Protein AF-X1Q903-F1 (afd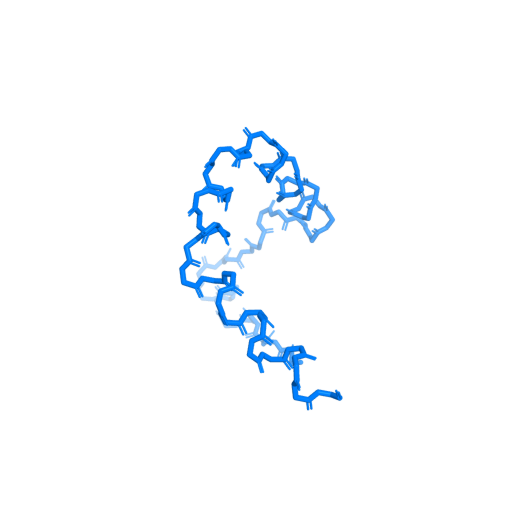b_monomer_lite)

Foldseek 3Di:
DDDDPVVCCVPPVDDDPADPVRVVVVVVVVCVVPVVVVVVVCPPVVVVVVCVVVVVD

pLDDT: mean 87.44, std 12.33, range [48.78, 98.44]

Secondary structure (DSSP, 8-state):
-----HHHHHHH----SS-HHHHHHHHHHHHHHTHHHHHHHIIIIIHHHHHHHHTT-

Structure (mmCIF, N/CA/C/O backbone):
data_AF-X1Q903-F1
#
_entry.id   AF-X1Q903-F1
#
loop_
_atom_site.group_PDB
_atom_site.id
_atom_site.type_symbol
_atom_site.label_atom_id
_atom_site.label_alt_id
_atom_site.label_comp_id
_atom_site.label_asym_id
_atom_site.label_entity_id
_atom_site.label_seq_id
_atom_site.pdbx_PDB_ins_code
_atom_site.Cartn_x
_atom_site.Cartn_y
_atom_site.Cartn_z
_atom_site.occupancy
_atom_site.B_iso_or_equiv
_atom_site.auth_seq_id
_atom_site.auth_comp_id
_atom_site.auth_asym_id
_atom_site.auth_atom_id
_atom_site.pdbx_PDB_model_num
ATOM 1 N N . TYR A 1 1 ? -1.600 -15.075 7.489 1.00 48.78 1 TYR A N 1
ATOM 2 C CA . TYR A 1 1 ? -1.322 -14.436 8.790 1.00 48.78 1 TYR A CA 1
ATOM 3 C C . TYR A 1 1 ? -2.372 -13.353 8.983 1.00 48.78 1 TYR A C 1
ATOM 5 O O . TYR A 1 1 ? -2.539 -12.569 8.060 1.00 48.78 1 TYR A O 1
ATOM 13 N N . ALA A 1 2 ? -3.122 -13.361 10.086 1.00 79.38 2 ALA A N 1
ATOM 14 C CA . ALA A 1 2 ? -4.106 -12.325 10.411 1.00 79.38 2 ALA A CA 1
ATOM 15 C C . ALA A 1 2 ? -3.621 -11.595 11.670 1.00 79.38 2 ALA A C 1
ATOM 17 O O . ALA A 1 2 ? -3.277 -12.247 12.654 1.00 79.38 2 ALA A O 1
ATOM 18 N N . LEU A 1 3 ? -3.520 -10.269 11.600 1.00 84.56 3 LEU A N 1
ATOM 19 C CA . LEU A 1 3 ? -3.138 -9.416 12.724 1.00 84.56 3 LEU A CA 1
ATOM 20 C C . LEU A 1 3 ? -4.397 -8.980 13.470 1.00 84.56 3 LEU A C 1
ATOM 22 O O . LEU A 1 3 ? -5.368 -8.571 12.840 1.00 84.56 3 LEU A O 1
ATOM 26 N N . ASP A 1 4 ? -4.359 -9.044 14.798 1.00 89.12 4 ASP A N 1
ATOM 27 C CA . ASP A 1 4 ? -5.399 -8.481 15.655 1.00 89.12 4 ASP A CA 1
ATOM 28 C C . ASP A 1 4 ? -5.107 -6.994 15.910 1.00 89.12 4 ASP A C 1
ATOM 30 O O . ASP A 1 4 ? -4.085 -6.636 16.502 1.00 89.12 4 ASP A O 1
ATOM 34 N N . THR A 1 5 ? -6.000 -6.123 15.442 1.00 91.38 5 THR A N 1
ATOM 35 C CA . THR A 1 5 ? -5.903 -4.665 15.590 1.00 91.38 5 THR A CA 1
ATOM 36 C C . THR A 1 5 ? -6.764 -4.114 16.730 1.00 91.38 5 THR A C 1
ATOM 38 O O . THR A 1 5 ? -6.765 -2.909 16.963 1.00 91.38 5 THR A O 1
ATOM 41 N N . THR A 1 6 ? -7.455 -4.955 17.507 1.00 93.50 6 THR A N 1
ATOM 42 C CA . THR A 1 6 ? -8.403 -4.514 18.551 1.00 93.50 6 THR A CA 1
ATOM 43 C C . THR A 1 6 ? -7.789 -3.565 19.582 1.00 93.50 6 THR A C 1
ATOM 45 O O . THR A 1 6 ? -8.441 -2.608 20.003 1.00 93.50 6 THR A O 1
ATOM 48 N N . LYS A 1 7 ? -6.523 -3.776 19.971 1.00 95.19 7 LYS A N 1
ATOM 49 C CA . LYS A 1 7 ? -5.836 -2.931 20.960 1.00 95.19 7 LYS A CA 1
ATOM 50 C C . LYS A 1 7 ? -5.719 -1.475 20.501 1.00 95.19 7 LYS A C 1
ATOM 5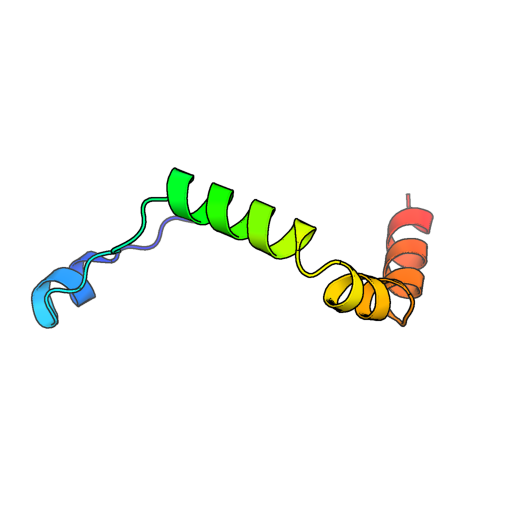2 O O . LYS A 1 7 ? -6.050 -0.573 21.266 1.00 95.19 7 LYS A O 1
ATOM 57 N N . ILE A 1 8 ? -5.266 -1.247 19.265 1.00 96.19 8 ILE A N 1
ATOM 58 C CA . ILE A 1 8 ? -5.044 0.111 18.747 1.00 96.19 8 ILE A CA 1
ATOM 59 C C . ILE A 1 8 ? -6.371 0.832 18.486 1.00 96.19 8 ILE A C 1
ATOM 61 O O . ILE A 1 8 ? -6.486 2.026 18.757 1.00 96.19 8 ILE A O 1
ATOM 65 N N . THR A 1 9 ? -7.404 0.092 18.080 1.00 93.88 9 THR A N 1
ATOM 66 C CA . THR A 1 9 ? -8.763 0.618 17.946 1.00 93.88 9 THR A CA 1
ATOM 67 C C . THR A 1 9 ? -9.338 1.025 19.300 1.00 93.88 9 THR A C 1
ATOM 69 O O . THR A 1 9 ? -9.890 2.112 19.420 1.00 93.88 9 THR A O 1
ATOM 72 N N . ARG A 1 10 ? -9.159 0.217 20.356 1.00 95.38 10 ARG A N 1
ATOM 73 C 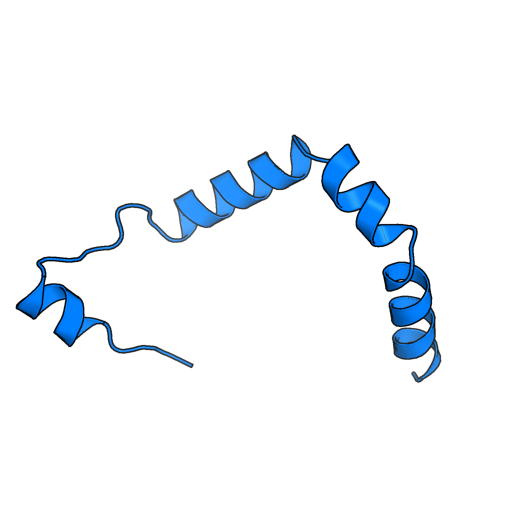CA . ARG A 1 10 ? -9.685 0.540 21.693 1.00 95.38 10 ARG A CA 1
ATOM 74 C C . ARG A 1 10 ? -8.942 1.690 22.371 1.00 95.38 10 ARG A C 1
ATOM 76 O O . ARG A 1 10 ? -9.571 2.517 23.018 1.00 95.38 10 ARG A O 1
ATOM 83 N N . GLU A 1 11 ? -7.614 1.696 22.298 1.00 97.44 11 GLU A N 1
ATOM 84 C CA . GLU A 1 11 ? -6.790 2.635 23.070 1.00 97.44 11 GLU A CA 1
ATOM 85 C C . GLU A 1 11 ? -6.615 3.982 22.368 1.00 97.44 11 GLU A C 1
ATOM 87 O O . GLU A 1 11 ? -6.519 5.002 23.044 1.00 97.44 11 GLU A O 1
ATOM 92 N N . LEU A 1 12 ? -6.591 3.994 21.031 1.00 96.81 12 LEU A N 1
ATOM 93 C CA . LEU A 1 12 ? -6.317 5.197 20.241 1.00 96.81 12 LEU A CA 1
ATOM 94 C C . LEU A 1 12 ? -7.466 5.584 19.301 1.00 96.81 12 LEU A C 1
ATOM 96 O O . LEU A 1 12 ? -7.350 6.588 18.603 1.00 96.81 12 LEU A O 1
ATOM 100 N N . GLY A 1 13 ? -8.550 4.802 19.247 1.00 93.44 13 GLY A N 1
ATOM 101 C CA . GLY A 1 13 ? -9.650 5.038 18.306 1.00 93.44 13 GLY A CA 1
ATOM 102 C C . GLY A 1 13 ? -9.252 4.811 16.847 1.00 93.44 13 GLY A C 1
ATOM 103 O O . GLY A 1 13 ? -9.896 5.341 15.950 1.00 93.44 13 GLY A O 1
ATOM 104 N N . TRP A 1 14 ? -8.160 4.083 16.598 1.00 94.19 14 TRP A N 1
ATOM 105 C CA . TRP A 1 14 ? -7.656 3.889 15.244 1.00 94.19 14 TRP A CA 1
ATOM 106 C C . TRP A 1 14 ? -8.548 2.943 14.441 1.00 94.19 14 TRP A C 1
ATOM 108 O O . TRP A 1 14 ? -8.843 1.824 14.874 1.00 94.19 14 TRP A O 1
ATOM 118 N N . GLU A 1 15 ? -8.874 3.363 13.225 1.00 92.00 15 GLU A N 1
ATOM 119 C CA . GLU A 1 15 ? -9.505 2.541 12.204 1.00 92.00 15 GLU A CA 1
ATOM 120 C C . GLU A 1 15 ? -8.871 2.808 10.828 1.00 92.00 15 GLU A C 1
ATOM 122 O O . GLU A 1 15 ? -8.346 3.900 10.579 1.00 92.00 15 GLU A O 1
ATOM 127 N N . PRO A 1 16 ? -8.847 1.810 9.928 1.00 91.31 16 PRO A N 1
ATOM 128 C CA . PRO A 1 16 ? -8.379 2.019 8.569 1.00 91.31 16 PRO A CA 1
ATOM 129 C C . PRO A 1 16 ? -9.344 2.940 7.813 1.00 91.31 16 PRO A C 1
ATOM 131 O O . PRO A 1 16 ? -10.509 2.613 7.621 1.00 91.31 16 PRO A O 1
ATOM 134 N N . ASN A 1 17 ? -8.823 4.062 7.317 1.00 93.50 17 ASN A N 1
ATOM 135 C CA . ASN A 1 17 ? -9.601 5.021 6.523 1.00 93.50 17 ASN A CA 1
ATOM 136 C C . ASN A 1 17 ? -9.837 4.572 5.072 1.00 93.50 17 ASN A C 1
ATOM 138 O O . ASN A 1 17 ? -10.634 5.182 4.371 1.00 93.50 17 ASN A O 1
ATOM 142 N N . ILE A 1 18 ? -9.103 3.558 4.606 1.00 95.25 18 ILE A N 1
ATOM 143 C CA . ILE A 1 18 ? -9.134 3.078 3.223 1.00 95.25 18 ILE A CA 1
ATOM 144 C C . ILE A 1 18 ? -9.457 1.588 3.257 1.00 95.25 18 ILE A C 1
ATOM 146 O O . ILE A 1 18 ? -8.780 0.811 3.939 1.00 95.25 18 ILE A O 1
ATOM 150 N N . SER A 1 19 ? -10.492 1.194 2.518 1.00 94.81 19 SER A N 1
ATOM 151 C CA . SER A 1 19 ? -10.841 -0.218 2.342 1.00 94.81 19 SER A CA 1
ATOM 152 C C . SER A 1 19 ? -9.766 -0.958 1.540 1.00 94.81 19 SER A C 1
ATOM 154 O O . SER A 1 19 ? -8.973 -0.351 0.821 1.00 94.81 19 SER A O 1
ATOM 156 N N . PHE A 1 20 ? -9.735 -2.288 1.623 1.00 92.75 20 PHE A N 1
ATOM 157 C CA . PHE A 1 20 ? -8.769 -3.063 0.844 1.00 92.75 20 PHE A CA 1
ATOM 158 C C . PHE A 1 20 ? -8.923 -2.833 -0.668 1.00 92.75 20 PHE A C 1
ATOM 160 O O . PHE A 1 20 ? -7.928 -2.581 -1.344 1.00 92.75 20 PHE A O 1
ATOM 167 N N . ASP A 1 21 ? -10.154 -2.873 -1.185 1.00 97.19 21 ASP A N 1
ATOM 168 C CA . ASP A 1 21 ? -10.445 -2.676 -2.609 1.00 97.19 21 ASP A CA 1
ATOM 169 C C . ASP A 1 21 ? -10.009 -1.294 -3.106 1.00 97.19 21 ASP A C 1
ATOM 171 O O . ASP A 1 21 ? -9.371 -1.172 -4.153 1.00 97.19 21 ASP A O 1
ATOM 175 N N . GLU A 1 22 ? -10.295 -0.252 -2.326 1.00 97.56 22 GLU A N 1
ATOM 176 C CA . GLU A 1 22 ? -9.875 1.113 -2.640 1.00 97.56 22 GLU A CA 1
ATOM 177 C C . GLU A 1 22 ? -8.349 1.251 -2.596 1.00 97.56 22 GLU A C 1
ATOM 179 O O . GLU A 1 22 ? -7.740 1.778 -3.526 1.00 97.56 22 GLU A O 1
ATOM 184 N N . GLY A 1 23 ? -7.709 0.711 -1.557 1.00 97.56 23 GLY A N 1
ATOM 185 C CA . GLY A 1 23 ? -6.256 0.727 -1.421 1.00 97.56 23 GLY A CA 1
ATOM 186 C C . GLY A 1 23 ? -5.560 -0.009 -2.564 1.00 97.56 23 GLY A C 1
ATOM 187 O O . GLY A 1 23 ? -4.554 0.474 -3.088 1.00 97.56 23 GLY A O 1
ATOM 188 N N . LEU A 1 24 ? -6.110 -1.147 -2.996 1.00 97.88 24 LEU A N 1
ATOM 189 C CA . LEU A 1 24 ? -5.593 -1.912 -4.126 1.00 97.88 24 LEU A CA 1
ATOM 190 C C . LEU A 1 24 ? -5.729 -1.133 -5.436 1.00 97.88 24 LEU A C 1
ATOM 192 O O . LEU A 1 24 ? -4.759 -1.056 -6.191 1.00 97.88 24 LEU A O 1
ATOM 196 N N . LYS A 1 25 ? -6.889 -0.516 -5.685 1.00 98.19 25 LYS A N 1
ATOM 197 C CA . LYS A 1 25 ? -7.101 0.336 -6.860 1.00 98.19 25 LYS A CA 1
ATOM 198 C C . LYS A 1 25 ? -6.094 1.489 -6.895 1.00 98.19 25 LYS A C 1
ATOM 200 O O . LYS A 1 25 ? -5.374 1.625 -7.882 1.00 98.19 25 LYS A O 1
ATOM 205 N N . ASN A 1 26 ? -5.974 2.238 -5.800 1.00 98.00 26 ASN A N 1
ATOM 206 C CA . ASN A 1 26 ? -5.053 3.373 -5.698 1.00 98.00 26 ASN A CA 1
ATOM 207 C C . ASN A 1 26 ? -3.594 2.930 -5.877 1.00 98.00 26 ASN A C 1
ATOM 209 O O . ASN A 1 26 ? -2.792 3.624 -6.497 1.00 98.00 26 ASN A O 1
ATOM 213 N N . THR A 1 27 ? -3.247 1.745 -5.365 1.00 98.12 27 THR A N 1
ATOM 214 C CA . THR A 1 27 ? -1.913 1.165 -5.556 1.00 98.12 27 THR A CA 1
ATOM 215 C C . THR A 1 27 ? -1.654 0.892 -7.035 1.00 98.12 27 THR A C 1
ATOM 217 O O . THR A 1 27 ? -0.610 1.286 -7.547 1.00 98.12 27 THR A O 1
ATOM 220 N N . ILE A 1 28 ? -2.589 0.251 -7.742 1.00 97.69 28 ILE A N 1
ATOM 221 C CA . ILE A 1 28 ? -2.442 -0.041 -9.176 1.00 97.69 28 ILE A CA 1
ATOM 222 C C . ILE A 1 28 ? -2.270 1.253 -9.976 1.00 97.69 28 ILE A C 1
ATOM 224 O O . ILE A 1 28 ? -1.341 1.348 -10.779 1.00 97.69 28 ILE A O 1
ATOM 228 N N . GLU A 1 29 ? -3.123 2.247 -9.730 1.00 98.25 29 GLU A N 1
ATOM 229 C CA . GLU A 1 29 ? -3.056 3.556 -10.391 1.00 98.25 29 GLU A CA 1
ATOM 230 C C . GLU A 1 29 ? -1.696 4.222 -10.158 1.00 98.25 29 GLU A C 1
ATOM 232 O O . GLU A 1 29 ? -1.027 4.612 -11.117 1.00 98.25 29 GLU A O 1
ATOM 237 N N . TRP A 1 30 ? -1.208 4.220 -8.915 1.00 98.31 30 TRP A N 1
ATOM 238 C CA . TRP A 1 30 ? 0.105 4.766 -8.588 1.00 98.31 30 TRP A CA 1
ATOM 239 C C . TRP A 1 30 ? 1.234 4.089 -9.380 1.00 98.31 30 TRP A C 1
ATOM 241 O O . TRP A 1 30 ? 2.110 4.773 -9.911 1.00 98.31 30 TRP A O 1
ATOM 251 N N . TYR A 1 31 ? 1.214 2.758 -9.515 1.00 97.75 31 TYR A N 1
ATOM 252 C CA . TYR A 1 31 ? 2.228 2.029 -10.289 1.00 97.75 31 TYR A CA 1
ATOM 253 C C . TYR A 1 31 ? 2.194 2.366 -11.783 1.00 97.75 31 TYR A C 1
ATOM 255 O O . TYR A 1 31 ? 3.253 2.402 -12.414 1.00 97.75 31 TYR A O 1
ATOM 263 N N . ILE A 1 32 ? 1.009 2.602 -12.349 1.00 97.31 32 ILE A N 1
ATOM 264 C CA . ILE A 1 32 ? 0.857 3.012 -13.750 1.00 97.31 32 ILE A CA 1
ATOM 265 C C . ILE A 1 32 ? 1.445 4.413 -1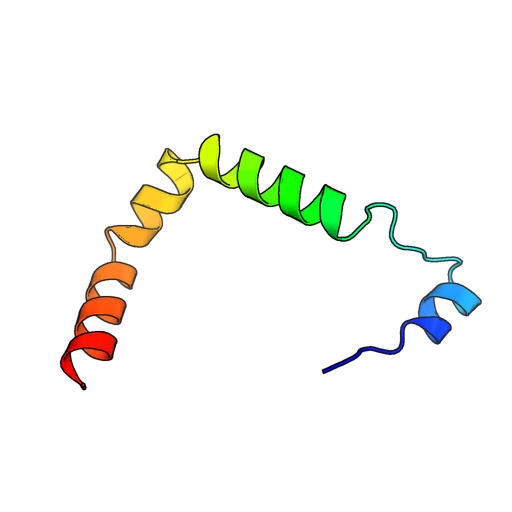3.944 1.00 97.31 32 ILE A C 1
ATOM 267 O O . ILE A 1 32 ? 2.244 4.627 -14.853 1.00 97.31 32 ILE A O 1
ATOM 271 N N . GLU A 1 33 ? 1.109 5.350 -13.059 1.00 98.44 33 GLU A N 1
ATOM 272 C CA . GLU A 1 33 ? 1.568 6.741 -13.142 1.00 98.44 33 GLU A CA 1
ATOM 273 C C . GLU A 1 33 ? 3.076 6.895 -12.889 1.00 98.44 33 GLU A C 1
ATOM 275 O O . GLU A 1 33 ? 3.728 7.767 -13.465 1.00 98.44 33 GLU A O 1
ATOM 280 N N . HIS A 1 34 ? 3.663 6.027 -12.061 1.00 97.38 34 HIS A N 1
ATOM 281 C CA . HIS A 1 34 ? 5.059 6.123 -11.626 1.00 97.38 34 HIS A CA 1
ATOM 282 C C . HIS A 1 34 ? 5.981 5.135 -12.356 1.00 97.38 34 HIS A C 1
ATOM 284 O O . HIS A 1 34 ? 6.938 4.606 -11.782 1.00 97.38 34 HIS A O 1
ATOM 290 N N . GLU A 1 35 ? 5.741 4.910 -13.651 1.00 95.62 35 GLU A N 1
ATOM 291 C CA . GLU A 1 35 ? 6.497 3.957 -14.473 1.00 95.62 35 GLU A CA 1
ATOM 292 C C . GLU A 1 35 ? 8.017 4.176 -14.436 1.00 95.62 35 GLU A C 1
ATOM 294 O O . GLU A 1 35 ? 8.794 3.241 -14.215 1.00 95.62 35 GLU A O 1
ATOM 299 N N . ALA A 1 36 ? 8.461 5.424 -14.585 1.00 94.38 36 ALA A N 1
ATOM 300 C CA . ALA A 1 36 ? 9.882 5.761 -14.554 1.00 94.38 36 ALA A CA 1
ATOM 301 C C . ALA A 1 36 ? 10.547 5.397 -13.211 1.00 94.38 36 ALA A C 1
ATOM 303 O O . ALA A 1 36 ? 11.724 5.020 -13.174 1.00 94.38 36 ALA A O 1
ATOM 304 N N . TRP A 1 37 ? 9.794 5.473 -12.107 1.00 94.06 37 TRP A N 1
ATOM 305 C CA . TRP A 1 37 ? 10.308 5.188 -10.771 1.00 94.06 37 TRP A CA 1
ATOM 306 C C . TRP A 1 37 ? 10.605 3.704 -10.567 1.00 94.06 37 TRP A C 1
ATOM 308 O O . TRP A 1 37 ? 11.669 3.391 -10.034 1.00 94.06 37 TRP A O 1
ATOM 318 N N . TRP A 1 38 ? 9.726 2.789 -10.989 1.00 92.19 38 TRP A N 1
ATOM 319 C CA . TRP A 1 38 ? 9.987 1.354 -10.814 1.00 92.19 38 TRP A CA 1
ATOM 320 C C . TRP A 1 38 ? 10.834 0.767 -11.946 1.00 92.19 38 TRP A C 1
ATOM 322 O O . TRP A 1 38 ? 11.600 -0.168 -11.702 1.00 92.19 38 TRP A O 1
ATOM 332 N N . ARG A 1 39 ? 10.793 1.329 -13.167 1.00 90.00 39 ARG A N 1
ATOM 333 C CA . ARG A 1 39 ? 11.640 0.860 -14.282 1.00 90.00 39 ARG A CA 1
ATOM 334 C C . ARG A 1 39 ? 13.128 0.933 -13.954 1.00 90.00 39 ARG A C 1
ATOM 336 O O . ARG A 1 39 ? 13.839 -0.040 -14.197 1.00 90.00 39 AR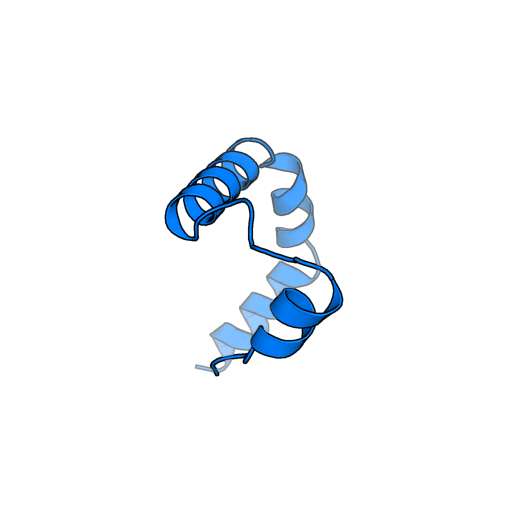G A O 1
ATOM 343 N N . ARG A 1 40 ? 13.586 2.033 -13.341 1.00 90.25 40 ARG A N 1
ATOM 344 C CA . ARG A 1 40 ? 14.997 2.199 -12.932 1.00 90.25 40 ARG A CA 1
ATOM 345 C C . ARG A 1 40 ? 15.438 1.168 -11.884 1.00 90.25 40 ARG A C 1
ATOM 347 O O . ARG A 1 40 ? 16.597 0.772 -11.858 1.00 90.25 40 ARG A O 1
ATOM 354 N N . ILE A 1 41 ? 14.516 0.737 -11.018 1.00 87.69 41 ILE A N 1
ATOM 355 C CA . ILE A 1 41 ? 14.782 -0.271 -9.983 1.00 87.69 41 ILE A CA 1
ATOM 356 C C . ILE A 1 41 ? 14.921 -1.642 -10.649 1.00 87.69 41 ILE A C 1
ATOM 358 O O . ILE A 1 41 ? 15.846 -2.396 -10.347 1.00 87.69 41 ILE A O 1
ATOM 362 N N . LYS A 1 42 ? 14.032 -1.943 -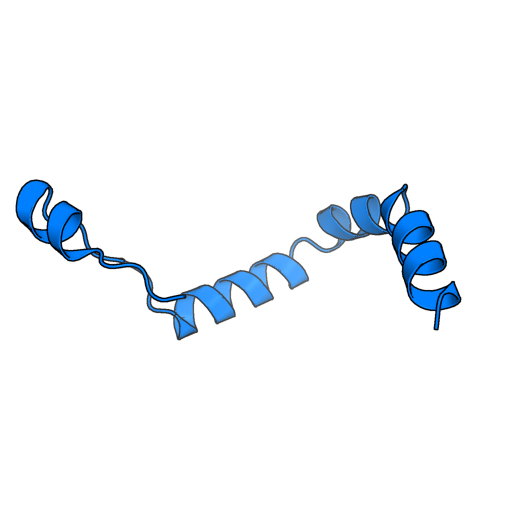11.605 1.00 82.38 42 LYS A N 1
ATOM 363 C CA . LYS A 1 42 ? 13.991 -3.230 -12.300 1.00 82.38 42 LYS A CA 1
ATOM 364 C C . LYS A 1 42 ? 15.207 -3.469 -13.202 1.00 82.38 42 LYS A C 1
ATOM 366 O O . LYS A 1 42 ? 15.643 -4.608 -13.304 1.00 82.38 42 LYS A O 1
ATOM 371 N N . SER A 1 43 ? 15.771 -2.431 -13.824 1.00 78.56 43 SER A N 1
ATOM 372 C CA . SER A 1 43 ? 16.927 -2.548 -14.732 1.00 78.56 43 SER A CA 1
ATOM 373 C C . SER A 1 43 ? 18.273 -2.804 -14.039 1.00 78.56 43 SER A C 1
ATOM 375 O O . SER A 1 43 ? 19.248 -3.121 -14.713 1.00 78.56 43 SER A O 1
ATOM 377 N N . GLY A 1 44 ? 18.355 -2.622 -12.718 1.00 75.06 44 GLY A N 1
ATOM 378 C CA . GLY A 1 44 ? 19.591 -2.778 -11.948 1.00 75.06 44 GLY A CA 1
ATOM 379 C C . GLY A 1 44 ? 19.797 -4.191 -11.397 1.00 75.06 44 GLY A C 1
ATOM 380 O O . GLY A 1 44 ? 19.498 -5.197 -12.037 1.00 75.06 44 GLY A O 1
ATOM 381 N N . GLU A 1 45 ? 20.278 -4.271 -10.157 1.00 70.56 45 GLU A N 1
ATOM 382 C CA . GLU A 1 45 ? 20.536 -5.530 -9.435 1.00 70.56 45 GLU A CA 1
ATOM 383 C C . GLU A 1 45 ? 19.306 -6.453 -9.337 1.00 70.56 45 GLU A C 1
ATOM 385 O O . GLU A 1 45 ? 19.443 -7.670 -9.207 1.00 70.56 45 GLU A O 1
ATOM 390 N N . TYR A 1 46 ? 18.099 -5.895 -9.456 1.00 76.19 46 TYR A N 1
ATOM 391 C CA . TYR A 1 46 ? 16.857 -6.661 -9.467 1.00 76.19 46 TYR A CA 1
ATOM 392 C C . TYR A 1 46 ? 16.732 -7.582 -10.691 1.00 76.19 46 TYR A C 1
ATOM 394 O O . TYR A 1 46 ? 16.306 -8.724 -10.535 1.00 76.19 46 TYR A O 1
ATOM 402 N N . ALA A 1 47 ? 17.161 -7.147 -11.883 1.00 73.56 47 ALA A N 1
ATOM 403 C CA . ALA A 1 47 ? 17.193 -8.008 -13.069 1.00 73.56 47 ALA A CA 1
ATOM 404 C C . ALA A 1 47 ? 18.108 -9.224 -12.844 1.00 73.56 47 ALA A C 1
ATOM 406 O O . ALA A 1 47 ? 17.685 -10.364 -13.018 1.00 73.56 47 ALA A O 1
ATOM 407 N N . LYS A 1 48 ? 19.321 -8.987 -12.323 1.00 76.94 48 LYS A N 1
ATOM 408 C CA . LYS A 1 48 ? 20.295 -10.048 -12.007 1.00 76.94 48 LYS A CA 1
ATOM 409 C C . LYS A 1 48 ? 19.772 -11.029 -10.952 1.00 76.94 48 LYS A C 1
ATOM 411 O O . LYS A 1 48 ? 20.038 -12.229 -11.021 1.00 76.94 48 LYS A O 1
ATOM 416 N N . TYR A 1 49 ? 19.041 -10.528 -9.953 1.00 76.62 49 TYR A N 1
ATOM 417 C CA . TYR A 1 49 ? 18.376 -11.364 -8.952 1.00 76.62 49 TYR A CA 1
ATOM 418 C C . TYR A 1 49 ? 17.317 -12.277 -9.586 1.00 76.62 49 TYR A C 1
ATOM 420 O O . TYR A 1 49 ? 17.301 -13.472 -9.281 1.00 76.62 49 TYR A O 1
ATOM 428 N N . TYR A 1 50 ? 16.473 -11.739 -10.475 1.00 75.69 50 TYR A N 1
ATOM 429 C CA . TYR A 1 50 ? 15.452 -12.513 -11.186 1.00 75.69 50 TYR A CA 1
ATOM 430 C C . TYR A 1 50 ? 16.069 -13.628 -12.026 1.00 75.69 50 TYR A C 1
ATOM 432 O O . TYR A 1 50 ? 15.651 -14.778 -11.889 1.00 75.69 50 TYR A O 1
ATOM 440 N N . ASP A 1 51 ? 17.109 -13.325 -12.802 1.00 77.12 51 ASP A N 1
ATOM 441 C CA . ASP A 1 51 ? 17.809 -14.328 -13.611 1.00 77.12 51 ASP A CA 1
ATOM 442 C C . ASP A 1 51 ? 18.328 -15.477 -12.736 1.00 77.12 51 ASP A C 1
ATOM 444 O O . ASP A 1 51 ? 18.103 -16.650 -13.026 1.00 77.12 51 ASP A O 1
ATOM 448 N N . ARG A 1 52 ? 18.942 -15.165 -11.589 1.00 78.50 52 ARG A N 1
ATOM 449 C CA . ARG A 1 52 ? 19.477 -16.175 -10.662 1.00 78.50 52 ARG A CA 1
ATOM 450 C C . ARG A 1 52 ? 18.399 -17.061 -10.028 1.00 78.50 52 ARG A C 1
ATOM 452 O O . ARG A 1 52 ? 18.655 -18.238 -9.774 1.00 78.50 52 ARG A O 1
ATOM 459 N N . ILE A 1 53 ? 17.232 -16.499 -9.716 1.00 79.94 53 ILE A N 1
ATOM 460 C CA . ILE A 1 53 ? 16.114 -17.231 -9.099 1.00 79.94 53 ILE A CA 1
ATOM 461 C C . ILE A 1 53 ? 15.414 -18.117 -10.137 1.00 79.94 53 ILE A C 1
ATOM 463 O O . ILE A 1 53 ? 15.073 -19.258 -9.830 1.00 79.94 53 ILE A O 1
ATOM 467 N N . HIS A 1 54 ? 15.227 -17.623 -11.363 1.00 68.44 54 HIS A N 1
ATOM 468 C CA . HIS A 1 54 ? 14.517 -18.343 -12.421 1.00 68.44 54 HIS A CA 1
ATOM 469 C C . HIS A 1 54 ? 15.390 -19.347 -13.189 1.00 68.44 54 HIS A C 1
ATOM 471 O O . HIS A 1 54 ? 14.848 -20.329 -13.683 1.00 68.44 54 HIS A O 1
ATOM 477 N N . HIS A 1 55 ? 16.718 -19.184 -13.214 1.00 60.09 55 HIS A N 1
ATOM 478 C CA . HIS A 1 55 ? 17.651 -20.193 -13.744 1.00 60.09 55 HIS A CA 1
ATOM 479 C C . HIS A 1 55 ? 17.893 -21.391 -12.811 1.00 60.09 55 HIS A C 1
ATOM 481 O O . HIS A 1 55 ? 18.544 -22.352 -13.211 1.00 60.09 55 HIS A O 1
ATOM 487 N N . ARG A 1 56 ? 17.396 -21.357 -11.568 1.00 58.28 56 ARG A N 1
ATOM 488 C CA . ARG A 1 56 ? 17.446 -22.490 -10.623 1.00 58.28 56 ARG A CA 1
ATOM 489 C C . ARG A 1 56 ? 16.183 -23.368 -10.652 1.00 58.28 56 ARG A C 1
ATOM 491 O O . ARG A 1 56 ? 15.929 -24.084 -9.683 1.00 58.28 56 ARG A O 1
ATOM 498 N N . ARG A 1 57 ? 15.394 -23.303 -11.726 1.00 53.19 57 ARG A N 1
ATOM 499 C CA . ARG A 1 57 ? 14.283 -24.224 -11.997 1.00 53.19 57 ARG A CA 1
ATOM 500 C C . ARG A 1 57 ? 14.606 -25.140 -13.162 1.00 53.19 57 ARG A C 1
ATOM 502 O O . ARG A 1 57 ? 15.225 -24.642 -14.124 1.00 53.19 57 ARG A O 1
#

Organism: NCBI:txid412755

Sequence (57 aa):
YALDTTKITRELGWEPNISFDEGLKNTIEWYIEHEAWWRRIKSGEYAKYYDRIHHRR

Radius of gyration: 18.28 Å; chains: 1; bounding box: 31×31×38 Å

InterPro domains:
  IPR036291 NAD(P)-binding domain superfamily [SSF51735] (1-53)